Protein AF-A0A3N5EQB3-F1 (afdb_monomer)

Mean predicted aligned error: 12.48 Å

Solvent-accessible surface area (backbone atoms only — not comparable to full-atom values): 8010 Å² total; per-residue (Å²): 144,86,78,86,84,85,68,87,63,70,87,67,79,79,70,85,68,97,64,77,97,64,84,77,76,86,72,85,64,95,69,74,65,61,65,60,50,50,50,54,52,44,50,44,70,76,44,57,70,79,52,90,66,87,46,72,66,53,45,54,52,54,49,53,52,46,54,52,38,46,34,71,66,42,59,32,72,95,59,77,53,37,25,55,47,34,59,74,71,63,70,64,41,74,66,59,50,51,53,51,51,53,51,51,52,50,53,50,54,52,49,52,56,52,53,71,71,56,78,62,92,85,57,84,130

Structure (mmCIF, N/CA/C/O backbone):
data_AF-A0A3N5EQB3-F1
#
_entry.id   AF-A0A3N5EQB3-F1
#
loop_
_atom_site.group_PDB
_atom_site.id
_atom_site.type_symbol
_atom_site.label_atom_id
_atom_site.label_alt_id
_atom_site.label_comp_id
_atom_site.label_asym_id
_atom_site.label_entity_id
_atom_site.label_seq_id
_atom_site.pdbx_PDB_ins_code
_atom_site.Cartn_x
_atom_site.Cartn_y
_atom_site.Cartn_z
_atom_site.occupancy
_atom_site.B_iso_or_equiv
_atom_site.auth_seq_id
_atom_site.auth_comp_id
_atom_site.auth_asym_id
_atom_site.auth_atom_id
_atom_site.pdbx_PDB_model_num
ATOM 1 N N . MET A 1 1 ? 12.333 -4.145 -34.613 1.00 37.88 1 MET A N 1
ATOM 2 C CA . MET A 1 1 ? 11.077 -3.853 -33.882 1.00 37.88 1 MET A CA 1
ATOM 3 C C . MET A 1 1 ? 11.344 -3.677 -32.384 1.00 37.88 1 MET A C 1
ATOM 5 O O . MET A 1 1 ? 10.667 -4.279 -31.563 1.00 37.88 1 MET A O 1
ATOM 9 N N . ILE A 1 2 ? 12.351 -2.872 -32.031 1.00 35.53 2 ILE A N 1
ATOM 10 C CA . ILE A 1 2 ? 12.688 -2.474 -30.654 1.00 35.53 2 ILE A CA 1
ATOM 11 C C . ILE A 1 2 ? 13.281 -1.059 -30.769 1.00 35.53 2 ILE A C 1
ATOM 13 O O . ILE A 1 2 ? 14.477 -0.884 -30.596 1.00 35.53 2 ILE A O 1
ATOM 17 N N . GLU A 1 3 ? 12.491 -0.068 -31.192 1.00 31.44 3 GLU A N 1
ATOM 18 C CA . GLU A 1 3 ? 12.965 1.333 -31.270 1.00 31.44 3 GLU A CA 1
ATOM 19 C C . GLU A 1 3 ? 11.941 2.391 -30.813 1.00 31.44 3 GLU A C 1
ATOM 21 O O . GLU A 1 3 ? 12.274 3.568 -30.788 1.00 31.44 3 GLU A O 1
ATOM 26 N N . ASP A 1 4 ? 10.754 2.012 -30.317 1.00 39.09 4 ASP A N 1
ATOM 27 C CA . ASP A 1 4 ? 9.675 2.989 -30.052 1.00 39.09 4 ASP A CA 1
ATOM 28 C C . ASP A 1 4 ? 9.327 3.210 -28.565 1.00 39.09 4 ASP A C 1
ATOM 30 O O . ASP A 1 4 ? 8.262 3.730 -28.243 1.00 39.09 4 ASP A 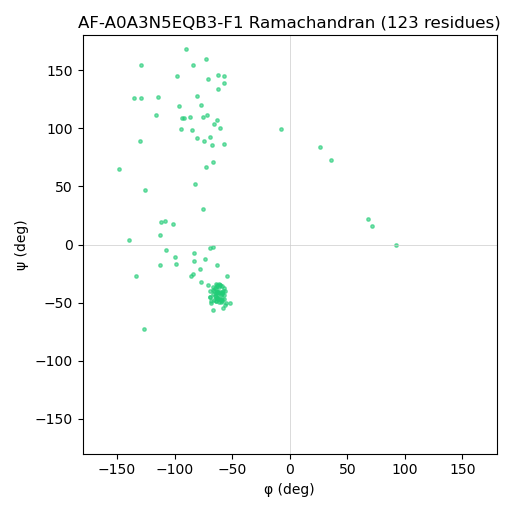O 1
ATOM 34 N N . TYR A 1 5 ? 10.216 2.858 -27.627 1.00 36.91 5 TYR A N 1
ATOM 35 C CA . TYR A 1 5 ? 9.963 3.043 -26.181 1.00 36.91 5 TYR A CA 1
ATOM 36 C C . TYR A 1 5 ? 10.859 4.082 -25.482 1.00 36.91 5 TYR A C 1
ATOM 38 O O . TYR A 1 5 ? 10.777 4.241 -24.266 1.00 36.91 5 TYR A O 1
ATOM 46 N N . VAL A 1 6 ? 11.664 4.858 -26.221 1.00 40.72 6 VAL A N 1
ATOM 47 C CA . VAL A 1 6 ? 12.564 5.889 -25.644 1.00 40.72 6 VAL A CA 1
ATOM 48 C C . VAL A 1 6 ? 12.089 7.327 -25.920 1.00 40.72 6 VAL A C 1
ATOM 50 O O . VAL A 1 6 ? 12.836 8.293 -25.789 1.00 40.72 6 VAL A O 1
ATOM 53 N N . THR A 1 7 ? 10.807 7.519 -26.230 1.00 36.56 7 THR A N 1
ATOM 54 C CA . THR A 1 7 ? 10.225 8.859 -26.418 1.00 36.56 7 THR A CA 1
ATOM 55 C C . THR A 1 7 ? 8.996 9.109 -25.551 1.00 36.56 7 THR A C 1
ATOM 57 O O . THR A 1 7 ? 8.038 9.727 -25.992 1.00 36.56 7 THR A O 1
ATOM 60 N N . TRP A 1 8 ? 9.063 8.776 -24.259 1.00 32.06 8 TRP A N 1
ATOM 61 C CA . TRP A 1 8 ? 8.336 9.549 -23.235 1.00 32.06 8 TRP A CA 1
ATOM 62 C C . TRP A 1 8 ? 9.144 10.796 -22.853 1.00 32.06 8 TRP A C 1
ATOM 64 O O . TRP A 1 8 ? 9.437 11.091 -21.696 1.00 32.06 8 TRP A O 1
ATOM 74 N N . ARG A 1 9 ? 9.528 11.559 -23.880 1.00 35.34 9 ARG A N 1
ATOM 75 C CA . ARG A 1 9 ? 9.919 12.950 -23.713 1.00 35.34 9 ARG A CA 1
ATOM 76 C C . ARG A 1 9 ? 8.616 13.701 -23.515 1.00 35.34 9 ARG A C 1
ATOM 78 O O . ARG A 1 9 ? 7.825 13.798 -24.443 1.00 35.34 9 ARG A O 1
ATOM 85 N N . MET A 1 10 ? 8.405 14.170 -22.290 1.00 33.97 10 MET A N 1
ATOM 86 C CA . MET A 1 10 ? 7.467 15.224 -21.913 1.00 33.97 10 MET A CA 1
ATOM 87 C C . MET A 1 10 ? 6.826 15.923 -23.123 1.00 33.97 10 MET A C 1
ATOM 89 O O . MET A 1 10 ? 7.391 16.863 -23.677 1.00 33.97 10 MET A O 1
ATOM 93 N N . HIS A 1 11 ? 5.599 15.539 -23.467 1.00 37.00 11 HIS A N 1
ATOM 94 C CA . HIS A 1 11 ? 4.694 16.395 -24.237 1.00 37.00 11 HIS A CA 1
ATOM 95 C C . HIS A 1 11 ? 4.113 17.516 -23.345 1.00 37.00 11 HIS A C 1
ATOM 97 O O . HIS A 1 11 ? 3.021 18.019 -23.575 1.00 37.00 11 HIS A O 1
ATOM 103 N N . ILE A 1 12 ? 4.877 17.970 -22.343 1.00 41.28 12 ILE A N 1
ATOM 104 C CA . ILE A 1 12 ? 4.757 19.328 -21.826 1.00 41.28 12 ILE A CA 1
ATOM 105 C C . ILE A 1 12 ? 5.635 20.164 -22.742 1.00 41.28 12 ILE A C 1
ATOM 107 O O . ILE A 1 12 ? 6.861 20.185 -22.637 1.00 41.28 12 ILE A O 1
ATOM 111 N N . ARG A 1 13 ? 4.976 20.799 -23.703 1.00 32.91 13 ARG A N 1
ATOM 112 C CA . ARG A 1 13 ? 5.538 21.729 -24.674 1.00 32.91 13 ARG A CA 1
ATOM 113 C C . ARG A 1 13 ? 6.231 22.876 -23.925 1.00 32.91 13 ARG A C 1
ATOM 115 O O . ARG A 1 13 ? 5.634 23.922 -23.704 1.00 32.91 13 ARG A O 1
ATOM 122 N N . TRP A 1 14 ? 7.499 22.707 -23.548 1.00 32.72 14 TRP A N 1
ATOM 123 C CA . TRP A 1 14 ? 8.372 23.797 -23.099 1.00 32.72 14 TRP A CA 1
ATOM 124 C C . TRP A 1 14 ? 8.756 24.651 -24.309 1.00 32.72 14 TRP A C 1
ATOM 126 O O . TRP A 1 14 ? 9.904 24.715 -24.749 1.00 32.72 14 TRP A O 1
ATOM 136 N N . ALA A 1 15 ? 7.757 25.323 -24.875 1.00 36.00 15 ALA A N 1
ATOM 137 C CA . ALA A 1 15 ? 7.971 26.449 -25.754 1.00 36.00 15 ALA A CA 1
ATOM 138 C C . ALA A 1 15 ? 8.507 27.600 -24.895 1.00 36.00 15 ALA A C 1
ATOM 140 O O . ALA A 1 15 ? 7.756 28.351 -24.288 1.00 36.00 15 ALA A O 1
ATOM 141 N N . LYS A 1 16 ? 9.837 27.688 -24.816 1.00 43.62 16 LYS A N 1
ATOM 142 C CA . LYS A 1 16 ? 10.599 28.942 -24.867 1.00 43.62 16 LYS A CA 1
ATOM 143 C C . LYS A 1 16 ? 9.909 30.138 -24.183 1.00 43.62 16 LYS A C 1
ATOM 145 O O . LYS A 1 16 ? 9.476 31.072 -24.847 1.00 43.62 16 LYS A O 1
ATOM 150 N N . LEU A 1 17 ? 9.864 30.150 -22.852 1.00 37.81 17 LEU A N 1
ATOM 151 C CA . LEU A 1 17 ? 9.455 31.329 -22.087 1.00 37.81 17 LEU A CA 1
ATOM 152 C C . LEU A 1 17 ? 10.486 31.628 -20.997 1.00 37.81 17 LEU A C 1
ATOM 154 O O . LEU A 1 17 ? 10.361 31.211 -19.851 1.00 37.81 17 LEU A O 1
ATOM 158 N N . LYS A 1 18 ? 11.497 32.430 -21.353 1.00 46.19 18 LYS A N 1
ATOM 159 C CA . LYS A 1 18 ? 12.106 33.357 -20.390 1.00 46.19 18 LYS A CA 1
ATOM 160 C C . LYS A 1 18 ? 11.039 34.412 -20.077 1.00 46.19 18 LYS A C 1
ATOM 162 O O . LYS A 1 18 ? 10.980 35.434 -20.753 1.00 46.19 18 LYS A O 1
ATOM 167 N N . LYS A 1 19 ? 10.145 34.144 -19.125 1.00 41.03 19 LYS A N 1
ATOM 168 C CA . LYS A 1 19 ? 9.136 35.113 -18.679 1.00 41.03 19 LYS A CA 1
ATOM 169 C C . LYS A 1 19 ? 9.184 35.198 -17.159 1.00 41.03 19 LYS A C 1
ATOM 171 O O . LYS A 1 19 ? 9.186 34.180 -16.477 1.00 41.03 19 LYS A O 1
ATOM 176 N N . SER A 1 20 ? 9.340 36.421 -16.663 1.00 37.25 20 SER A N 1
ATOM 177 C CA . SER A 1 20 ? 9.471 36.732 -15.244 1.00 37.25 20 SER A CA 1
ATOM 178 C C . SER A 1 20 ? 8.265 36.223 -14.453 1.00 37.25 20 SER A C 1
ATOM 180 O O . SER A 1 20 ? 7.137 36.224 -14.945 1.00 37.25 20 SER A O 1
ATOM 182 N N . TRP A 1 21 ? 8.523 35.788 -13.219 1.00 38.00 21 TRP A N 1
ATOM 183 C CA . TRP A 1 21 ? 7.538 35.318 -12.244 1.00 38.00 21 TRP A CA 1
ATOM 184 C C . TRP A 1 21 ? 6.620 36.460 -11.780 1.00 38.00 21 TRP A C 1
ATOM 186 O O . TRP A 1 21 ? 6.715 36.949 -10.658 1.00 38.00 21 TRP A O 1
ATOM 196 N N . LYS A 1 22 ? 5.727 36.924 -12.650 1.00 44.41 22 LYS A N 1
ATOM 197 C CA . LYS A 1 22 ? 4.561 37.708 -12.247 1.00 44.41 22 LYS A CA 1
ATOM 198 C C . LYS A 1 22 ? 3.318 36.913 -12.612 1.00 44.41 22 LYS A C 1
ATOM 200 O O . LYS A 1 22 ? 3.067 36.708 -13.794 1.00 44.41 22 LYS A O 1
ATOM 205 N N . ALA A 1 23 ? 2.632 36.445 -11.563 1.00 55.44 23 ALA A N 1
ATOM 206 C CA . ALA A 1 23 ? 1.291 35.860 -11.538 1.00 55.44 23 ALA A CA 1
ATOM 207 C C . ALA A 1 23 ? 0.866 35.200 -12.860 1.00 55.44 23 ALA A C 1
ATOM 209 O O . ALA A 1 23 ? 0.190 35.811 -13.687 1.00 55.44 23 ALA A O 1
ATOM 210 N N . ALA A 1 24 ? 1.276 33.945 -13.060 1.00 53.84 24 ALA A N 1
ATOM 211 C CA . ALA A 1 24 ? 0.665 33.132 -14.101 1.00 53.84 24 ALA A CA 1
ATOM 212 C C . ALA A 1 24 ? -0.829 32.954 -13.756 1.00 53.84 24 ALA A C 1
ATOM 214 O O . ALA A 1 24 ? -1.136 32.686 -12.590 1.00 53.84 24 ALA A O 1
ATOM 215 N N . PRO A 1 25 ? -1.757 33.130 -14.715 1.00 45.06 25 PRO A N 1
ATOM 216 C CA . PRO A 1 25 ? -3.165 32.829 -14.484 1.00 45.06 25 PRO A CA 1
ATOM 217 C C . PRO A 1 25 ? -3.282 31.366 -14.050 1.00 45.06 25 PRO A C 1
ATOM 219 O O . PRO A 1 25 ? -2.560 30.519 -14.580 1.00 45.06 25 PRO A O 1
ATOM 222 N N . GLN A 1 26 ? -4.140 31.081 -13.065 1.00 55.12 26 GLN A N 1
ATOM 223 C CA . GLN A 1 26 ? -4.453 29.707 -12.675 1.00 55.12 26 GLN A CA 1
ATOM 224 C C . GLN A 1 26 ? -5.056 29.026 -13.901 1.00 55.12 26 GLN A C 1
ATOM 226 O O . GLN A 1 26 ? -6.190 29.298 -14.283 1.00 55.12 26 GLN A O 1
ATOM 231 N N . ILE A 1 27 ? -4.238 28.238 -14.592 1.00 61.25 27 ILE A N 1
ATOM 232 C CA . ILE A 1 27 ? -4.697 27.406 -15.691 1.00 61.25 27 ILE A CA 1
ATOM 233 C C . ILE A 1 27 ? -5.485 26.304 -15.002 1.00 61.25 27 ILE A C 1
ATOM 235 O O . ILE A 1 27 ? -4.896 25.532 -14.246 1.00 61.25 27 ILE A O 1
ATOM 239 N N . ASP A 1 28 ? -6.800 26.291 -15.190 1.00 50.31 28 ASP A N 1
ATOM 240 C CA . ASP A 1 28 ? -7.648 25.235 -14.654 1.00 50.31 28 ASP A CA 1
ATOM 241 C C . ASP A 1 28 ? -7.251 23.941 -15.372 1.00 50.31 28 ASP A C 1
ATOM 243 O O . ASP A 1 28 ? -7.479 23.774 -16.572 1.00 50.31 28 ASP A O 1
ATOM 247 N N . VAL A 1 29 ? -6.504 23.081 -14.681 1.00 63.47 29 VAL A N 1
ATOM 248 C CA . VAL A 1 29 ? -6.059 21.812 -15.249 1.00 63.47 29 VAL A CA 1
ATOM 249 C C . VAL A 1 29 ? -7.175 20.809 -14.992 1.00 63.47 29 VAL A C 1
ATOM 251 O O . VAL A 1 29 ? -7.375 20.407 -13.850 1.00 63.47 29 VAL A O 1
ATOM 254 N N . GLU A 1 30 ? -7.876 20.387 -16.048 1.00 59.38 30 GLU A N 1
ATOM 255 C CA . GLU A 1 30 ? -8.978 19.409 -15.963 1.00 59.38 30 GLU A CA 1
ATOM 256 C C . GLU A 1 30 ? -8.561 18.098 -15.269 1.00 59.38 30 GLU A C 1
ATOM 258 O O . GLU A 1 30 ? -9.381 17.438 -14.634 1.00 59.38 30 GLU A O 1
ATOM 263 N N . PHE A 1 31 ? -7.272 17.740 -15.337 1.00 61.28 31 PHE A N 1
ATOM 264 C CA . PHE A 1 31 ? -6.710 16.553 -14.695 1.00 61.28 31 PHE A CA 1
ATOM 265 C C . PHE A 1 31 ? -5.394 16.856 -13.979 1.00 61.28 31 PHE A C 1
ATOM 267 O O . PHE A 1 31 ? -4.427 17.336 -14.568 1.00 61.28 31 PHE A O 1
ATOM 274 N N . SER A 1 32 ? -5.319 16.516 -12.693 1.00 74.94 32 SER A N 1
ATOM 275 C CA . SER A 1 32 ? -4.088 16.665 -11.918 1.00 74.94 32 SER A CA 1
ATOM 276 C C . SER A 1 32 ? -3.116 15.510 -12.186 1.00 74.94 32 SER A C 1
ATOM 278 O O . SER A 1 32 ? -3.448 14.347 -11.968 1.00 74.94 32 SER A O 1
ATOM 280 N N . ASN A 1 33 ? -1.865 15.825 -12.535 1.00 85.12 33 ASN A N 1
ATOM 281 C CA . ASN A 1 33 ? -0.776 14.837 -12.600 1.00 85.12 33 ASN A CA 1
ATOM 282 C C . ASN A 1 33 ? -0.348 14.303 -11.217 1.00 85.12 33 ASN A C 1
ATOM 284 O O . ASN A 1 33 ? 0.507 13.424 -11.123 1.00 85.12 33 ASN A O 1
ATOM 288 N N . SER A 1 34 ? -0.934 14.801 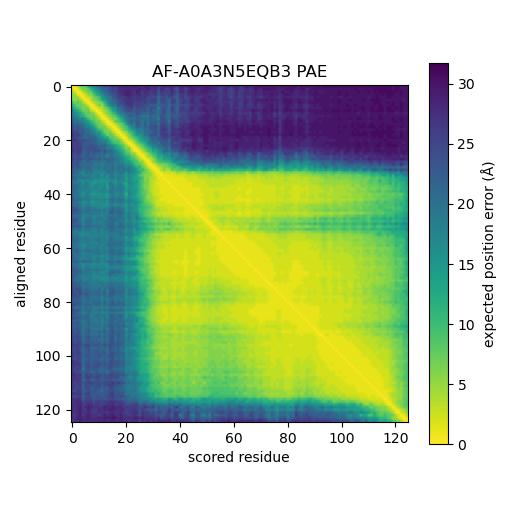-10.128 1.00 84.88 34 SER A N 1
ATOM 289 C CA . SER A 1 34 ? -0.543 14.438 -8.763 1.00 84.88 34 SER A CA 1
ATOM 290 C C . SER A 1 34 ? -0.649 12.938 -8.465 1.00 84.88 34 SER A C 1
ATOM 292 O O . SER A 1 34 ? 0.210 12.399 -7.766 1.00 84.88 34 SER A O 1
ATOM 294 N N . MET A 1 35 ? -1.652 12.241 -9.015 1.00 83.88 35 MET A N 1
ATOM 295 C CA . MET A 1 35 ? -1.837 10.800 -8.795 1.00 83.88 35 MET A CA 1
ATOM 296 C C . MET A 1 35 ? -0.698 9.979 -9.407 1.00 83.88 35 MET A C 1
ATOM 298 O O . MET A 1 35 ? -0.112 9.128 -8.735 1.00 83.88 35 MET A O 1
ATOM 302 N N . ILE A 1 36 ? -0.339 10.268 -10.660 1.00 89.50 36 ILE A N 1
ATOM 303 C CA . ILE A 1 36 ? 0.738 9.551 -11.347 1.00 89.50 36 ILE A CA 1
ATOM 304 C C . ILE A 1 36 ? 2.112 9.921 -10.769 1.00 89.50 36 ILE A C 1
ATOM 306 O O . ILE A 1 36 ? 2.979 9.062 -10.607 1.00 89.50 36 ILE A O 1
ATOM 310 N N . GLU A 1 37 ? 2.302 11.175 -10.354 1.00 92.56 37 GLU A N 1
ATOM 311 C CA . GLU A 1 37 ? 3.506 11.603 -9.639 1.00 92.56 37 GLU A CA 1
ATOM 312 C C . GLU A 1 37 ? 3.662 10.883 -8.296 1.00 92.56 37 GLU A C 1
ATOM 314 O O . GLU A 1 37 ? 4.769 10.482 -7.930 1.00 92.56 37 GLU A O 1
ATOM 319 N N . ALA A 1 38 ? 2.565 10.691 -7.558 1.00 90.38 38 ALA A N 1
ATOM 320 C CA . ALA A 1 38 ? 2.575 9.935 -6.315 1.00 90.38 38 ALA A CA 1
ATOM 321 C C . ALA A 1 38 ? 2.947 8.464 -6.554 1.00 90.38 38 ALA A C 1
ATOM 323 O O . ALA A 1 38 ? 3.760 7.931 -5.793 1.00 90.38 38 ALA A O 1
ATOM 324 N N . LEU A 1 39 ? 2.433 7.832 -7.616 1.00 93.06 39 LEU A N 1
ATOM 325 C CA . LEU A 1 39 ? 2.813 6.471 -8.011 1.00 93.06 39 LEU A CA 1
ATOM 326 C C . LEU A 1 39 ? 4.320 6.374 -8.275 1.00 93.06 39 LEU A C 1
ATOM 328 O O . LEU A 1 39 ? 5.011 5.588 -7.628 1.00 93.06 39 LEU A O 1
ATOM 332 N N . PHE A 1 40 ? 4.861 7.216 -9.159 1.00 95.81 40 PHE A N 1
ATOM 333 C CA . PHE A 1 40 ? 6.284 7.161 -9.508 1.00 95.81 40 PHE A CA 1
ATOM 334 C C . PHE A 1 40 ? 7.202 7.487 -8.331 1.00 95.81 40 PHE A C 1
ATOM 336 O O . PHE A 1 40 ? 8.241 6.845 -8.155 1.00 95.81 40 PHE A O 1
ATOM 343 N N . ARG A 1 41 ? 6.816 8.446 -7.482 1.00 95.31 41 ARG A N 1
ATOM 344 C CA . ARG A 1 41 ? 7.544 8.744 -6.242 1.00 95.31 41 ARG A CA 1
ATOM 345 C C . ARG A 1 41 ? 7.611 7.511 -5.342 1.00 95.31 41 ARG A C 1
ATOM 347 O O . ARG A 1 41 ? 8.658 7.226 -4.766 1.00 95.31 41 ARG A O 1
ATOM 354 N N . SER A 1 42 ? 6.504 6.785 -5.240 1.00 93.12 42 SER A N 1
ATOM 355 C CA . SER A 1 42 ? 6.376 5.581 -4.423 1.00 93.12 42 SER A CA 1
ATOM 356 C C . SER A 1 42 ? 7.218 4.432 -4.971 1.00 93.12 42 SER A C 1
ATOM 358 O O . SER A 1 42 ? 8.039 3.899 -4.230 1.00 93.12 42 SER A O 1
ATOM 360 N N . LEU A 1 43 ? 7.095 4.127 -6.265 1.00 95.94 43 LEU A N 1
ATOM 361 C CA . LEU A 1 43 ? 7.912 3.130 -6.962 1.00 95.94 43 LEU A CA 1
ATOM 362 C C . LEU A 1 43 ? 9.408 3.387 -6.739 1.00 95.94 43 LEU A C 1
ATOM 364 O O . LEU A 1 43 ? 10.153 2.504 -6.322 1.00 95.94 43 LEU A O 1
ATOM 368 N N . LYS A 1 44 ? 9.854 4.624 -6.970 1.00 95.19 44 LYS A N 1
ATOM 369 C CA . LYS A 1 44 ? 11.271 4.975 -6.876 1.00 95.19 44 LYS A CA 1
ATOM 370 C C . LYS A 1 44 ? 11.796 4.875 -5.445 1.00 95.19 44 LYS A C 1
ATOM 372 O O . LYS A 1 44 ? 12.768 4.170 -5.195 1.00 95.19 44 LYS A O 1
ATOM 377 N N . HIS A 1 45 ? 11.166 5.588 -4.514 1.00 94.19 45 HIS A N 1
ATOM 378 C CA . HIS A 1 45 ? 11.722 5.775 -3.173 1.00 94.19 45 HIS A CA 1
ATOM 379 C C . HIS A 1 45 ? 11.377 4.657 -2.195 1.00 94.19 45 HIS A C 1
ATOM 381 O O . HIS A 1 45 ? 12.135 4.443 -1.255 1.00 94.19 45 HIS A O 1
ATOM 387 N N . ARG A 1 46 ? 10.249 3.964 -2.383 1.00 89.94 46 ARG A N 1
ATOM 388 C CA . ARG A 1 46 ? 9.829 2.878 -1.486 1.00 89.94 46 ARG A CA 1
ATOM 389 C C . ARG A 1 46 ? 10.156 1.488 -2.014 1.00 89.94 46 ARG A C 1
ATOM 391 O O . ARG A 1 46 ? 10.015 0.544 -1.252 1.00 89.94 46 ARG A O 1
ATOM 398 N N . TRP A 1 47 ? 10.559 1.360 -3.278 1.00 93.06 47 TRP A N 1
ATOM 399 C CA . TRP A 1 47 ? 10.859 0.062 -3.879 1.00 93.06 47 TRP A CA 1
ATOM 400 C C . TRP A 1 47 ? 12.251 0.039 -4.502 1.00 93.06 47 TRP A C 1
ATOM 402 O O . TRP A 1 47 ? 13.177 -0.520 -3.924 1.00 93.06 47 TRP A O 1
ATOM 412 N N . LEU A 1 48 ? 12.435 0.716 -5.640 1.00 94.62 48 LEU A N 1
ATOM 413 C CA . LEU A 1 48 ? 13.640 0.566 -6.463 1.00 94.62 48 LEU A CA 1
ATOM 414 C C . LEU A 1 48 ? 14.928 0.953 -5.729 1.00 94.62 48 LEU A C 1
ATOM 416 O O . LEU A 1 48 ? 15.958 0.326 -5.935 1.00 94.62 48 LEU A O 1
ATOM 420 N N . PHE A 1 49 ? 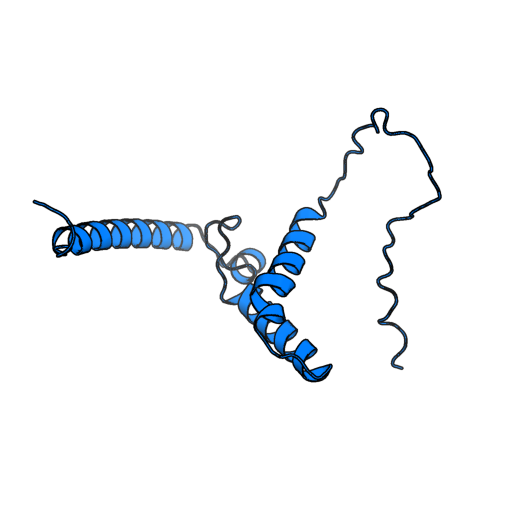14.875 1.961 -4.857 1.00 92.75 49 PHE A N 1
ATOM 421 C CA . PHE A 1 49 ? 16.047 2.439 -4.117 1.00 92.75 49 PHE A CA 1
ATOM 422 C C . PHE A 1 49 ? 16.512 1.506 -2.994 1.00 92.75 49 PHE A C 1
ATOM 424 O O . PHE A 1 49 ? 17.607 1.696 -2.471 1.00 92.75 49 PHE A O 1
ATOM 431 N N . ILE A 1 50 ? 15.702 0.514 -2.620 1.00 89.38 50 ILE A N 1
ATOM 432 C CA . ILE A 1 50 ? 16.049 -0.465 -1.584 1.00 89.38 50 ILE A CA 1
ATOM 433 C C . ILE A 1 50 ? 16.889 -1.606 -2.181 1.00 89.38 50 ILE A C 1
ATOM 435 O O . ILE A 1 50 ? 17.686 -2.227 -1.479 1.00 89.38 50 ILE A O 1
ATOM 439 N N . PHE A 1 51 ? 16.749 -1.867 -3.482 1.00 87.94 51 PHE A N 1
ATOM 440 C CA . PHE A 1 51 ? 17.405 -2.981 -4.158 1.00 87.94 51 PHE A CA 1
ATOM 441 C C . PHE A 1 51 ? 18.684 -2.552 -4.885 1.00 87.94 51 PHE A C 1
ATOM 443 O O . PHE A 1 51 ? 18.763 -1.480 -5.483 1.00 87.94 51 PHE A O 1
ATOM 450 N N . SER A 1 52 ? 19.682 -3.439 -4.900 1.00 87.81 52 SER A N 1
ATOM 451 C CA . SER A 1 52 ? 20.843 -3.304 -5.784 1.00 87.81 52 SER A CA 1
ATOM 452 C C . SER A 1 52 ? 20.470 -3.803 -7.182 1.00 87.81 52 SER A C 1
ATOM 454 O O . SER A 1 52 ? 20.532 -4.998 -7.470 1.00 87.81 52 SER A O 1
ATOM 456 N N . LEU A 1 53 ? 20.010 -2.886 -8.033 1.00 92.12 53 LEU A N 1
ATOM 457 C CA . LEU A 1 53 ? 19.567 -3.173 -9.398 1.00 92.12 53 LEU A CA 1
ATOM 458 C C . LEU A 1 53 ? 20.732 -2.947 -10.369 1.00 92.12 53 LEU A C 1
ATOM 460 O O . LEU A 1 53 ? 21.046 -1.812 -10.722 1.00 92.12 53 LEU A O 1
ATOM 464 N N . THR A 1 54 ? 21.408 -4.024 -10.770 1.00 93.38 54 THR A N 1
ATOM 465 C CA . THR A 1 54 ? 22.627 -3.964 -11.601 1.00 93.38 54 THR A CA 1
ATOM 466 C C . THR A 1 54 ? 22.369 -4.206 -13.086 1.00 93.38 54 THR A C 1
ATOM 468 O O . THR A 1 54 ? 23.214 -3.876 -13.916 1.00 93.38 54 THR A O 1
ATOM 471 N N . THR A 1 55 ? 21.207 -4.763 -13.440 1.00 96.06 55 THR A N 1
ATOM 472 C CA . THR A 1 55 ? 20.835 -5.083 -14.824 1.00 96.06 55 THR A CA 1
ATOM 473 C C . THR A 1 55 ? 19.465 -4.520 -15.174 1.00 96.06 55 THR A C 1
ATOM 475 O O . THR A 1 55 ? 18.603 -4.361 -14.309 1.00 96.06 55 THR A O 1
ATOM 478 N N . PHE A 1 56 ? 19.232 -4.264 -16.461 1.00 96.06 56 PHE A N 1
ATOM 479 C CA . PHE A 1 56 ? 17.924 -3.823 -16.947 1.00 96.06 56 PHE A CA 1
ATOM 480 C C . PHE A 1 56 ? 16.805 -4.812 -16.582 1.00 96.06 56 PHE A C 1
ATOM 482 O O . PHE A 1 56 ? 15.766 -4.404 -16.076 1.00 96.06 56 PHE A O 1
ATOM 489 N N . GLU A 1 57 ? 17.055 -6.114 -16.733 1.00 96.50 57 GLU A N 1
ATOM 490 C CA . GLU A 1 57 ? 16.104 -7.168 -16.360 1.00 96.50 57 GLU A CA 1
ATOM 491 C C . GLU A 1 57 ? 15.729 -7.114 -14.870 1.00 96.50 57 GLU A C 1
ATOM 493 O O . GLU A 1 57 ? 14.555 -7.235 -14.523 1.00 96.50 57 GLU A O 1
ATOM 498 N N . SER A 1 58 ? 16.701 -6.853 -13.985 1.00 94.88 58 SER A N 1
ATOM 499 C CA . SER A 1 58 ? 16.427 -6.708 -12.550 1.00 94.88 58 SER A CA 1
ATOM 500 C C . SER A 1 58 ? 15.508 -5.521 -12.250 1.00 94.88 58 SER A C 1
ATOM 502 O O . SER A 1 58 ? 14.650 -5.625 -11.374 1.00 94.88 58 SER A O 1
ATOM 504 N N . VAL A 1 59 ? 15.643 -4.424 -13.006 1.00 95.56 59 VAL A N 1
ATOM 505 C CA . VAL A 1 59 ? 14.762 -3.256 -12.897 1.00 95.56 59 VAL A CA 1
ATOM 506 C C . VAL A 1 59 ? 13.360 -3.606 -13.381 1.00 95.56 59 VAL A C 1
ATOM 508 O O . VAL A 1 59 ? 12.405 -3.327 -12.663 1.00 95.56 59 VAL A O 1
ATOM 511 N N . CYS A 1 60 ? 13.224 -4.238 -14.551 1.00 96.81 60 CYS A N 1
ATOM 512 C CA . CYS A 1 60 ? 11.924 -4.660 -15.081 1.00 96.81 60 CYS A CA 1
ATOM 513 C C . CYS A 1 60 ? 11.182 -5.549 -14.083 1.00 96.81 60 CYS A C 1
ATOM 515 O O . CYS A 1 60 ? 10.056 -5.234 -13.710 1.00 96.81 60 CYS A O 1
ATOM 517 N N . ARG A 1 61 ? 11.854 -6.579 -13.557 1.00 95.75 61 ARG A N 1
ATOM 518 C CA . ARG A 1 61 ? 11.269 -7.464 -12.546 1.00 95.75 61 ARG A CA 1
ATOM 519 C C . ARG A 1 61 ? 10.835 -6.700 -11.295 1.00 95.75 61 ARG A C 1
ATOM 521 O O . ARG A 1 61 ? 9.719 -6.888 -10.830 1.00 95.75 61 ARG A O 1
ATOM 528 N N . ALA A 1 62 ? 11.685 -5.818 -10.766 1.00 95.69 62 ALA A N 1
ATOM 529 C CA . ALA A 1 62 ? 11.349 -5.043 -9.572 1.00 95.69 62 ALA A CA 1
ATOM 530 C C . ALA A 1 62 ? 10.152 -4.100 -9.799 1.00 95.69 62 ALA A C 1
ATOM 532 O O . ALA A 1 62 ? 9.362 -3.876 -8.882 1.00 95.69 62 ALA A O 1
ATOM 533 N N . VAL A 1 63 ? 10.009 -3.545 -11.006 1.00 96.88 63 VAL A N 1
ATOM 534 C CA . VAL A 1 63 ? 8.847 -2.730 -11.386 1.00 96.88 63 VAL A CA 1
ATOM 535 C C . VAL A 1 63 ? 7.587 -3.589 -11.491 1.00 96.88 63 VAL A C 1
ATOM 537 O O . VAL A 1 63 ? 6.559 -3.194 -10.943 1.00 96.88 63 VAL A O 1
ATOM 540 N N . ASP A 1 64 ? 7.656 -4.754 -12.134 1.00 97.19 64 ASP A N 1
ATOM 541 C CA . ASP A 1 64 ? 6.512 -5.665 -12.273 1.00 97.19 64 ASP A CA 1
ATOM 542 C C . ASP A 1 64 ? 6.022 -6.171 -10.911 1.00 97.19 64 ASP A C 1
ATOM 544 O O . ASP A 1 64 ? 4.820 -6.169 -10.631 1.00 97.19 64 ASP A O 1
ATOM 548 N N . GLU A 1 65 ? 6.953 -6.534 -10.026 1.00 95.50 65 GLU A N 1
ATOM 549 C CA . GLU A 1 65 ? 6.660 -6.901 -8.639 1.00 95.50 65 GLU A CA 1
ATOM 550 C C . GLU A 1 65 ? 5.985 -5.743 -7.896 1.00 95.50 65 GLU A C 1
ATOM 552 O O . GLU A 1 65 ? 4.935 -5.933 -7.281 1.00 95.50 65 GLU A O 1
ATOM 557 N N . TYR A 1 66 ? 6.527 -4.525 -8.014 1.00 96.31 66 TYR A N 1
ATOM 558 C CA . TYR A 1 66 ? 5.930 -3.350 -7.385 1.00 96.31 66 TYR A CA 1
ATOM 559 C C . TYR A 1 66 ? 4.511 -3.083 -7.881 1.00 96.31 66 TYR A C 1
ATOM 561 O O . TYR A 1 66 ? 3.630 -2.818 -7.072 1.00 96.31 66 TYR A O 1
ATOM 569 N N . LEU A 1 67 ? 4.271 -3.116 -9.194 1.00 96.88 67 LEU A N 1
ATOM 570 C CA . LEU A 1 67 ? 2.946 -2.845 -9.755 1.00 96.88 67 LEU A CA 1
ATOM 571 C C . LEU A 1 67 ? 1.943 -3.929 -9.358 1.00 96.88 67 LEU A C 1
ATOM 573 O O . LEU A 1 67 ? 0.786 -3.623 -9.064 1.00 96.88 67 LEU A O 1
ATOM 577 N N . THR A 1 68 ? 2.398 -5.180 -9.290 1.00 97.62 68 THR A N 1
ATOM 578 C CA . THR A 1 68 ? 1.593 -6.296 -8.792 1.00 97.62 68 THR A CA 1
ATOM 579 C C . THR A 1 68 ? 1.194 -6.063 -7.338 1.00 97.62 68 THR A C 1
ATOM 581 O O . THR A 1 68 ? 0.008 -6.129 -7.014 1.00 97.62 68 THR A O 1
ATOM 584 N N . ASP A 1 69 ? 2.141 -5.722 -6.466 1.00 96.44 69 ASP A N 1
ATOM 585 C CA . ASP A 1 69 ? 1.858 -5.469 -5.052 1.00 96.44 69 ASP A CA 1
ATOM 586 C C . ASP A 1 69 ? 1.041 -4.191 -4.845 1.00 96.44 69 ASP A C 1
ATOM 588 O O . ASP A 1 69 ? 0.104 -4.175 -4.048 1.00 96.44 69 ASP A O 1
ATOM 592 N N . HIS A 1 70 ? 1.336 -3.132 -5.598 1.00 95.75 70 HIS A N 1
ATOM 593 C CA . HIS A 1 70 ? 0.603 -1.873 -5.554 1.00 95.75 70 HIS A CA 1
ATOM 594 C C . HIS A 1 70 ? -0.878 -2.083 -5.839 1.00 95.75 70 HIS A C 1
ATOM 596 O O . HIS A 1 70 ? -1.703 -1.594 -5.078 1.00 95.75 70 HIS A O 1
ATOM 602 N N . ASN A 1 71 ? -1.211 -2.841 -6.885 1.00 96.38 71 ASN A N 1
ATOM 603 C CA . ASN A 1 71 ? -2.597 -3.049 -7.288 1.00 96.38 71 ASN A CA 1
ATOM 604 C C . ASN A 1 71 ? -3.345 -4.047 -6.398 1.00 96.38 71 ASN A C 1
ATOM 606 O O . ASN A 1 71 ? -4.551 -3.894 -6.217 1.00 96.38 71 ASN A O 1
ATOM 610 N N . ASN A 1 72 ? -2.652 -5.059 -5.864 1.00 97.44 72 ASN A N 1
ATOM 611 C CA . ASN A 1 72 ? -3.302 -6.219 -5.246 1.00 97.44 72 ASN A CA 1
ATOM 612 C C . ASN A 1 72 ? -3.108 -6.336 -3.731 1.00 97.44 72 ASN A C 1
ATOM 614 O O . ASN A 1 72 ? -3.814 -7.116 -3.100 1.00 97.44 72 ASN A O 1
ATOM 618 N N . ARG A 1 73 ? -2.122 -5.648 -3.143 1.00 96.25 73 ARG A N 1
ATOM 619 C CA . ARG A 1 73 ? -1.704 -5.890 -1.749 1.00 96.25 73 ARG A CA 1
ATOM 620 C C . ARG A 1 73 ? -1.527 -4.635 -0.910 1.00 96.25 73 ARG A C 1
ATOM 622 O O . ARG A 1 73 ? -1.629 -4.726 0.307 1.00 96.25 73 ARG A O 1
ATOM 629 N N . ILE A 1 74 ? -1.219 -3.492 -1.519 1.00 94.88 74 ILE A N 1
ATOM 630 C CA . ILE A 1 74 ? -0.930 -2.257 -0.784 1.00 94.88 74 ILE A CA 1
ATOM 631 C C . ILE A 1 74 ? -2.226 -1.450 -0.614 1.00 94.88 74 ILE A C 1
ATOM 633 O O . ILE A 1 74 ? -2.712 -0.875 -1.589 1.00 94.88 74 ILE A O 1
ATOM 637 N N . PRO A 1 75 ? -2.793 -1.367 0.603 1.00 94.75 75 PRO A N 1
ATOM 638 C CA . PRO A 1 75 ? -3.982 -0.564 0.846 1.00 94.75 75 PRO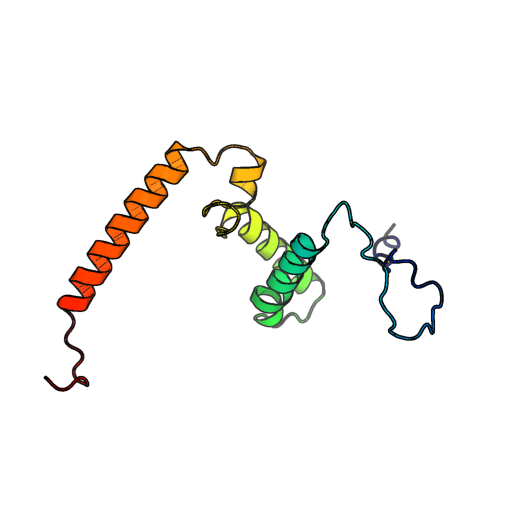 A CA 1
ATOM 639 C C . PRO A 1 75 ? -3.656 0.932 0.790 1.00 94.75 75 PRO A C 1
ATOM 641 O O . PRO A 1 75 ? -2.615 1.388 1.277 1.00 94.75 75 PRO A O 1
ATOM 644 N N . HIS A 1 76 ? -4.575 1.722 0.235 1.00 92.38 76 HIS A N 1
ATOM 645 C CA . HIS A 1 76 ? -4.432 3.171 0.125 1.00 92.38 76 HIS A CA 1
ATOM 646 C C . HIS A 1 76 ? -5.464 3.908 0.971 1.00 92.38 76 HIS A C 1
ATOM 648 O O . HIS A 1 76 ? -6.669 3.741 0.806 1.00 92.38 76 HIS A O 1
ATOM 654 N N . TYR A 1 77 ? -4.993 4.824 1.821 1.00 90.38 77 TYR A N 1
ATOM 655 C CA . TYR A 1 77 ? -5.868 5.656 2.652 1.00 90.38 77 TYR A CA 1
ATOM 656 C C . TYR A 1 77 ? -6.863 6.487 1.825 1.00 90.38 77 TYR A C 1
ATOM 658 O O . TYR A 1 77 ? -8.036 6.570 2.170 1.00 90.38 77 TYR A O 1
ATOM 666 N N . ALA A 1 78 ? -6.421 7.045 0.692 1.00 89.00 78 ALA A N 1
ATOM 667 C CA . ALA A 1 78 ? -7.288 7.795 -0.223 1.00 89.00 78 ALA A CA 1
ATOM 668 C C . ALA A 1 78 ? -8.411 6.937 -0.843 1.00 89.00 78 ALA A C 1
ATOM 670 O O . ALA A 1 78 ? -9.390 7.485 -1.335 1.00 89.00 78 ALA A O 1
ATOM 671 N N . LEU A 1 79 ? -8.271 5.608 -0.801 1.00 92.06 79 LEU A N 1
ATOM 672 C CA . LEU A 1 79 ? -9.261 4.630 -1.253 1.00 92.06 79 LEU A CA 1
ATOM 673 C C . LEU A 1 79 ? -10.043 4.013 -0.079 1.00 92.06 79 LEU A C 1
ATOM 675 O O . LEU A 1 79 ? -10.625 2.941 -0.212 1.00 92.06 79 LEU A O 1
ATOM 679 N N . GLY A 1 80 ? -10.022 4.643 1.100 1.00 92.19 80 GLY A N 1
ATOM 680 C CA . GLY A 1 80 ? -10.700 4.119 2.287 1.00 92.19 80 GLY A CA 1
ATOM 681 C C . GLY A 1 80 ? -10.081 2.830 2.836 1.00 92.19 80 GLY A C 1
ATOM 682 O O . GLY A 1 80 ? -10.764 2.082 3.524 1.00 92.19 80 GLY A O 1
ATOM 683 N N . GLY A 1 81 ? -8.807 2.561 2.529 1.00 94.19 81 GLY A N 1
ATOM 684 C CA . GLY A 1 81 ? -8.110 1.341 2.946 1.00 94.19 81 GLY A CA 1
ATOM 685 C C . GLY A 1 81 ? -8.168 0.193 1.93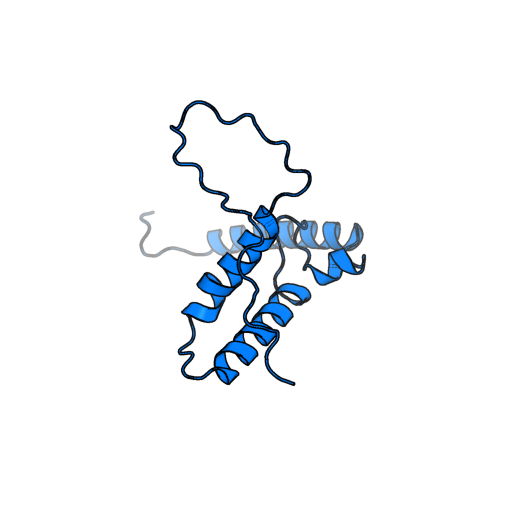6 1.00 94.19 81 GLY A C 1
ATOM 686 O O . GLY A 1 81 ? -7.548 -0.832 2.190 1.00 94.19 81 GLY A O 1
ATOM 687 N N . ALA A 1 82 ? -8.838 0.370 0.796 1.00 96.31 82 ALA A N 1
ATOM 688 C CA . ALA A 1 82 ? -8.855 -0.610 -0.289 1.00 96.31 82 ALA A CA 1
ATOM 689 C C . ALA A 1 82 ? -7.519 -0.672 -1.044 1.00 96.31 82 ALA A C 1
ATOM 691 O O . ALA A 1 82 ? -6.759 0.310 -1.069 1.00 96.31 82 ALA A O 1
ATOM 692 N N . VAL A 1 83 ? -7.273 -1.782 -1.741 1.00 96.88 83 VAL A N 1
ATOM 693 C CA . VAL A 1 83 ? -6.242 -1.828 -2.791 1.00 96.88 83 VAL A CA 1
ATOM 694 C C . VAL A 1 83 ? -6.813 -1.308 -4.123 1.00 96.88 83 VAL A C 1
ATOM 696 O O . VAL A 1 83 ? -8.027 -1.370 -4.347 1.00 96.88 83 VAL A O 1
ATOM 699 N N . PRO A 1 84 ? -5.982 -0.785 -5.045 1.00 96.56 84 PRO A N 1
ATOM 700 C CA . PRO A 1 84 ? -6.454 -0.183 -6.292 1.00 96.56 84 PRO A CA 1
ATOM 701 C C . PRO A 1 84 ? -7.309 -1.124 -7.143 1.00 96.56 84 PRO A C 1
ATOM 703 O O . PRO A 1 84 ? -8.299 -0.679 -7.727 1.00 96.56 84 PRO A O 1
ATOM 706 N N . LEU A 1 85 ? -6.970 -2.419 -7.191 1.00 97.75 85 LEU A N 1
ATOM 707 C CA . LEU A 1 85 ? -7.740 -3.386 -7.966 1.00 97.75 85 LEU A CA 1
ATOM 708 C C . LEU A 1 85 ? -9.163 -3.559 -7.423 1.00 97.75 85 LEU A C 1
ATOM 710 O O . LEU A 1 85 ? -10.090 -3.690 -8.217 1.00 97.75 85 LEU A O 1
ATOM 714 N N . GLU A 1 86 ? -9.367 -3.533 -6.106 1.00 97.44 86 GLU A N 1
ATOM 715 C CA . GLU A 1 86 ? -10.701 -3.703 -5.512 1.00 97.44 86 GLU A CA 1
ATOM 716 C C . GLU A 1 86 ? -11.627 -2.538 -5.861 1.00 97.44 86 GLU A C 1
ATOM 718 O O . GLU A 1 86 ? -12.802 -2.733 -6.167 1.00 97.44 86 GLU A O 1
ATOM 723 N N . VAL A 1 87 ? -11.090 -1.317 -5.875 1.00 96.00 87 VAL A N 1
ATOM 724 C CA . VAL A 1 87 ? -11.846 -0.130 -6.293 1.00 96.00 87 VAL A CA 1
ATOM 725 C C . VAL A 1 87 ? -12.128 -0.172 -7.789 1.00 96.00 87 VAL A C 1
ATOM 727 O O . VAL A 1 87 ? -13.258 0.068 -8.205 1.00 96.00 87 VAL A O 1
ATOM 730 N N . PHE A 1 88 ? -11.123 -0.511 -8.601 1.00 95.94 88 PHE A N 1
ATOM 731 C CA . PHE A 1 88 ? -11.273 -0.595 -10.053 1.00 95.94 88 PHE A CA 1
ATOM 732 C C . PHE A 1 88 ? -12.286 -1.667 -10.478 1.00 95.94 88 PHE A C 1
ATOM 734 O O . PHE A 1 88 ? -13.084 -1.440 -11.383 1.00 95.94 88 PHE A O 1
ATOM 741 N N . SER A 1 89 ? -12.271 -2.825 -9.815 1.00 96.81 89 SER A N 1
ATOM 742 C CA . SER A 1 89 ? -13.191 -3.938 -10.082 1.00 96.81 89 SER A CA 1
ATOM 743 C C . SER A 1 89 ? -14.548 -3.806 -9.381 1.00 96.81 89 SER A C 1
ATOM 745 O O . SER A 1 89 ? -15.444 -4.604 -9.646 1.00 96.81 89 SER A O 1
ATOM 747 N N . GLY A 1 90 ? -14.721 -2.807 -8.508 1.00 95.94 90 GLY A N 1
ATOM 748 C CA . GLY A 1 90 ? -15.955 -2.589 -7.751 1.00 95.94 90 GLY A CA 1
ATOM 749 C C . GLY A 1 90 ? -16.206 -3.615 -6.640 1.00 95.94 90 GLY A C 1
ATOM 750 O O . GLY A 1 90 ? -17.327 -3.708 -6.146 1.00 95.94 90 GLY A O 1
ATOM 751 N N . THR A 1 91 ? -15.194 -4.389 -6.239 1.00 96.31 91 THR A N 1
ATOM 752 C CA . THR A 1 91 ? -15.299 -5.377 -5.151 1.00 96.31 91 THR A CA 1
ATOM 753 C C . THR A 1 91 ? -15.124 -4.756 -3.765 1.00 96.31 91 THR A C 1
ATOM 755 O O . THR A 1 91 ? -15.483 -5.379 -2.765 1.00 96.31 91 THR A O 1
ATOM 758 N N . TRP A 1 92 ? -14.623 -3.519 -3.678 1.00 97.06 92 TRP A N 1
ATOM 759 C CA . TRP A 1 92 ? -14.583 -2.761 -2.428 1.00 97.06 92 TRP A CA 1
ATOM 760 C C . TRP A 1 92 ? -15.977 -2.242 -2.049 1.00 97.06 92 TRP A C 1
ATOM 762 O O . TRP A 1 92 ? -16.385 -1.142 -2.429 1.00 97.06 92 TRP A O 1
ATOM 772 N N . THR A 1 93 ? -16.729 -3.056 -1.310 1.00 96.50 93 THR A N 1
ATOM 773 C CA . THR A 1 93 ? -18.122 -2.765 -0.942 1.00 96.50 93 THR A CA 1
ATOM 774 C C . THR A 1 93 ? -18.244 -1.990 0.373 1.00 96.50 93 THR A C 1
ATOM 776 O O . THR A 1 93 ? -17.296 -1.875 1.154 1.00 96.50 93 THR A O 1
ATOM 779 N N . GLN A 1 94 ? -19.448 -1.482 0.655 1.00 95.31 94 GLN A N 1
ATOM 780 C CA . GLN A 1 94 ? -19.768 -0.882 1.953 1.00 95.31 94 GLN A CA 1
ATOM 781 C C . GLN A 1 94 ? -19.615 -1.886 3.107 1.00 95.31 94 GLN A C 1
ATOM 783 O O . GLN A 1 94 ? -19.175 -1.509 4.189 1.00 95.31 94 GLN A O 1
ATOM 788 N N . GLU A 1 95 ? -19.931 -3.161 2.877 1.00 96.38 95 GLU A N 1
ATOM 789 C CA . GLU A 1 95 ? -19.722 -4.225 3.861 1.00 96.38 95 GLU A CA 1
ATOM 790 C C . GLU A 1 95 ? -18.233 -4.377 4.199 1.00 96.38 95 GLU A C 1
ATOM 792 O O . GLU A 1 95 ? -17.867 -4.347 5.373 1.00 96.38 95 GLU A O 1
ATOM 797 N N . SER A 1 96 ? -17.359 -4.417 3.185 1.00 95.12 96 SER A N 1
ATOM 798 C CA . SER A 1 96 ? -15.902 -4.477 3.374 1.00 95.12 96 SER 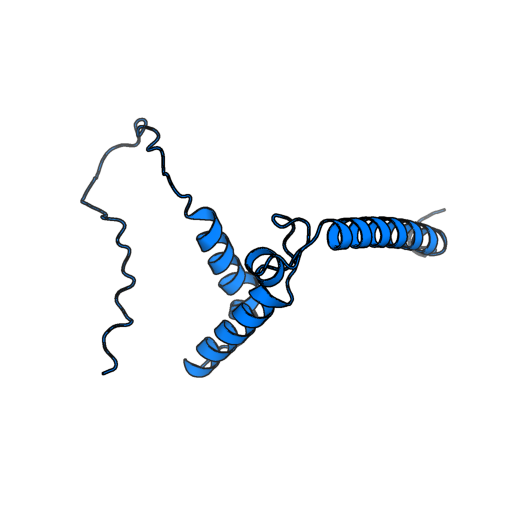A CA 1
ATOM 799 C C . SER A 1 96 ? -15.379 -3.307 4.221 1.00 95.12 96 SER A C 1
ATOM 801 O O . SER A 1 96 ? -14.531 -3.491 5.095 1.00 95.12 96 SER A O 1
ATOM 803 N N . GLN A 1 97 ? -15.923 -2.105 4.008 1.00 94.69 97 GLN A N 1
ATOM 804 C CA . GLN A 1 97 ? -15.566 -0.909 4.779 1.00 94.69 97 GLN A CA 1
ATOM 805 C C . GLN A 1 97 ? -16.001 -1.009 6.246 1.00 94.69 97 GLN A C 1
ATOM 807 O O . GLN A 1 97 ? -15.236 -0.640 7.139 1.00 94.69 97 GLN A O 1
ATOM 812 N N . LEU A 1 98 ? -17.210 -1.517 6.506 1.00 96.44 98 LEU A N 1
ATOM 813 C CA . LEU A 1 98 ? -17.722 -1.709 7.866 1.00 96.44 98 LEU A CA 1
ATOM 814 C C . LEU A 1 98 ? -16.891 -2.744 8.631 1.00 96.44 98 LEU A C 1
ATOM 816 O O . LEU A 1 98 ? -16.488 -2.479 9.764 1.00 96.44 98 LEU A O 1
ATOM 820 N N . LEU A 1 99 ? -16.560 -3.866 7.987 1.00 96.56 99 LEU A N 1
ATOM 821 C CA . LEU A 1 99 ? -15.697 -4.901 8.561 1.00 96.56 99 LEU A CA 1
ATOM 822 C C . LEU A 1 99 ? -14.310 -4.348 8.913 1.00 96.56 99 LEU A C 1
ATOM 824 O O . LEU A 1 99 ? -13.796 -4.602 10.004 1.00 96.56 99 LEU A O 1
ATOM 828 N N . LEU A 1 100 ? -13.712 -3.546 8.026 1.00 95.56 100 LEU A N 1
ATOM 829 C CA . LEU A 1 100 ? -12.426 -2.903 8.298 1.00 95.56 100 LEU A CA 1
ATOM 830 C C . LEU A 1 100 ? -12.511 -1.933 9.486 1.00 95.56 100 LEU A C 1
ATOM 832 O O . LEU A 1 100 ? -11.596 -1.892 10.315 1.00 95.56 100 LEU A O 1
ATOM 836 N N . ALA A 1 101 ? -13.592 -1.156 9.588 1.00 95.12 101 ALA A N 1
ATOM 837 C CA . ALA A 1 101 ? -13.797 -0.217 10.687 1.00 95.12 101 ALA A CA 1
ATOM 838 C C . ALA A 1 101 ? -13.937 -0.942 12.038 1.00 95.12 101 ALA A C 1
ATOM 840 O O . ALA A 1 101 ? -13.288 -0.557 13.014 1.00 95.12 101 ALA A O 1
ATOM 841 N N . GLU A 1 102 ? -14.716 -2.025 12.084 1.00 97.44 102 GLU A N 1
ATOM 842 C CA . GLU A 1 102 ? -14.878 -2.865 13.275 1.00 97.44 102 GLU A CA 1
ATOM 843 C C . GLU A 1 102 ? -13.555 -3.527 13.691 1.00 97.44 102 GLU A C 1
ATOM 845 O O . GLU A 1 102 ? -13.152 -3.460 14.860 1.00 97.44 102 GLU A O 1
ATOM 850 N N . ALA A 1 103 ? -12.826 -4.099 12.727 1.00 96.56 103 ALA A N 1
ATOM 851 C CA . ALA A 1 103 ? -11.517 -4.695 12.968 1.00 96.56 103 ALA A CA 1
ATOM 852 C C . ALA A 1 103 ? -10.513 -3.657 13.499 1.00 96.56 103 ALA A C 1
ATOM 854 O O . ALA A 1 103 ? -9.771 -3.930 14.444 1.00 96.56 103 ALA A O 1
ATOM 855 N N . SER A 1 104 ? -10.526 -2.439 12.951 1.00 94.88 104 SER A N 1
ATOM 856 C CA . SER A 1 104 ? -9.656 -1.338 13.385 1.00 94.88 104 SER A CA 1
ATOM 857 C C . SER A 1 104 ? -9.972 -0.863 14.807 1.00 94.88 104 SER A C 1
ATOM 859 O O . SER A 1 104 ? -9.055 -0.591 15.594 1.00 94.88 104 SER A O 1
ATOM 861 N N . ALA A 1 105 ? -11.257 -0.785 15.166 1.00 96.75 105 ALA A N 1
ATOM 862 C CA . ALA A 1 105 ? -11.695 -0.454 16.521 1.00 96.75 105 ALA A CA 1
ATOM 863 C C . ALA A 1 105 ? -11.246 -1.532 17.520 1.00 96.75 105 ALA A C 1
ATOM 865 O O . ALA A 1 105 ? -10.643 -1.218 18.551 1.00 96.75 105 ALA A O 1
ATOM 866 N N . THR A 1 106 ? -11.442 -2.803 17.163 1.00 97.88 106 THR A N 1
ATOM 867 C CA . THR A 1 106 ? -11.008 -3.958 17.961 1.00 97.88 106 THR A CA 1
ATOM 868 C C . THR A 1 106 ? -9.494 -3.964 18.168 1.00 97.88 106 THR A C 1
ATOM 870 O O . THR A 1 106 ? -9.025 -4.046 19.304 1.00 97.88 106 THR A O 1
ATOM 873 N N . ALA A 1 107 ? -8.715 -3.797 17.097 1.00 96.56 107 ALA A N 1
ATOM 874 C CA . ALA A 1 107 ? -7.255 -3.755 17.158 1.00 96.56 107 ALA A CA 1
ATOM 875 C C . ALA A 1 107 ? -6.746 -2.586 18.017 1.00 96.56 107 ALA A C 1
ATOM 877 O O . ALA A 1 107 ? -5.765 -2.716 18.754 1.00 96.56 107 ALA A O 1
ATOM 878 N N . THR A 1 108 ? -7.432 -1.440 17.970 1.00 97.06 108 THR A N 1
ATOM 879 C CA . THR A 1 108 ? -7.111 -0.288 18.821 1.00 97.06 108 THR A CA 1
ATOM 880 C C . THR A 1 108 ? -7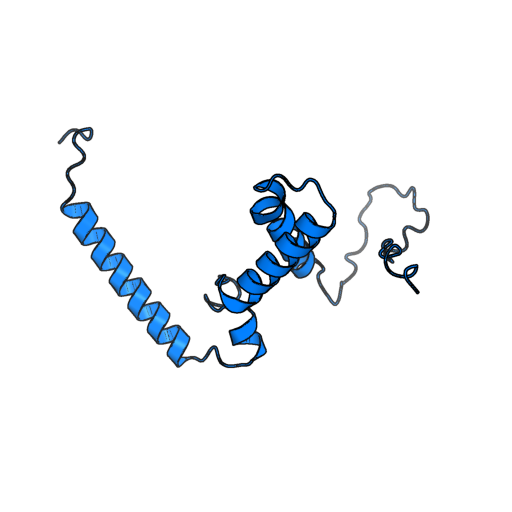.320 -0.611 20.295 1.00 97.06 108 THR A C 1
ATOM 882 O O . THR A 1 108 ? -6.417 -0.364 21.096 1.00 97.06 108 THR A O 1
ATOM 885 N N . PHE A 1 109 ? -8.467 -1.195 20.646 1.00 96.75 109 PHE A N 1
ATOM 886 C CA . PHE A 1 109 ? -8.757 -1.616 22.015 1.00 96.75 109 PHE A CA 1
ATOM 887 C C . PHE A 1 109 ? -7.719 -2.628 22.520 1.00 96.75 109 PHE A C 1
ATOM 889 O O . PHE A 1 109 ? -7.110 -2.419 23.568 1.00 96.75 109 PHE A O 1
ATOM 896 N N . GLN A 1 110 ? -7.432 -3.663 21.726 1.00 96.88 110 GLN A N 1
ATOM 897 C CA . GLN A 1 110 ? -6.436 -4.685 22.059 1.00 96.88 110 GLN A CA 1
ATOM 898 C C . GLN A 1 110 ? -5.043 -4.093 22.282 1.00 96.88 110 GLN A C 1
ATOM 900 O O . GLN A 1 110 ? -4.369 -4.452 23.245 1.00 96.88 110 GLN A O 1
ATOM 905 N N . ARG A 1 111 ? -4.613 -3.152 21.432 1.00 95.94 111 ARG A N 1
ATOM 906 C CA . ARG A 1 111 ? -3.321 -2.471 21.588 1.00 95.94 111 ARG A CA 1
ATOM 907 C C . ARG A 1 111 ? -3.256 -1.658 22.880 1.00 95.94 111 ARG A C 1
ATOM 909 O O . ARG A 1 111 ? -2.216 -1.656 23.530 1.00 95.94 111 ARG A O 1
ATOM 916 N N . ILE A 1 112 ? -4.333 -0.963 23.250 1.00 94.38 112 ILE A N 1
ATOM 917 C CA . ILE A 1 112 ? -4.389 -0.186 24.497 1.00 94.38 112 ILE A CA 1
ATOM 918 C C . ILE A 1 112 ? -4.276 -1.116 25.706 1.00 94.38 112 ILE A C 1
ATOM 920 O O . ILE A 1 112 ? -3.449 -0.865 26.580 1.00 94.38 112 ILE A O 1
ATOM 924 N N . GLU A 1 113 ? -5.056 -2.196 25.735 1.00 95.31 113 GLU A N 1
ATOM 925 C CA . GLU A 1 113 ? -5.015 -3.176 26.823 1.00 95.31 113 GLU A CA 1
ATOM 926 C C . GLU A 1 113 ? -3.645 -3.848 26.922 1.00 95.31 113 GLU A C 1
ATOM 928 O O . GLU A 1 113 ? -3.048 -3.884 27.998 1.00 95.31 113 GLU A O 1
ATOM 933 N N . PHE A 1 114 ? -3.080 -4.278 25.791 1.00 93.31 114 PHE A N 1
ATOM 934 C CA . PHE A 1 114 ? -1.729 -4.826 25.753 1.00 93.31 114 PHE A CA 1
ATOM 935 C C . PHE A 1 114 ? -0.718 -3.825 26.319 1.00 93.31 114 PHE A C 1
ATOM 937 O O . PHE A 1 114 ? 0.004 -4.155 27.258 1.00 93.31 114 PHE A O 1
ATOM 944 N N . ASN A 1 115 ? -0.719 -2.582 25.832 1.00 90.81 115 ASN A N 1
ATOM 945 C CA . ASN A 1 115 ? 0.206 -1.545 26.287 1.00 90.81 115 ASN A CA 1
ATOM 946 C C . ASN A 1 115 ? 0.053 -1.226 27.783 1.00 90.81 115 ASN A C 1
ATOM 948 O O . ASN A 1 115 ? 1.057 -0.957 28.433 1.00 90.81 115 ASN A O 1
ATOM 952 N N . ARG A 1 116 ? -1.162 -1.296 28.350 1.00 89.12 116 ARG A N 1
ATOM 953 C CA . ARG A 1 116 ? -1.400 -1.130 29.79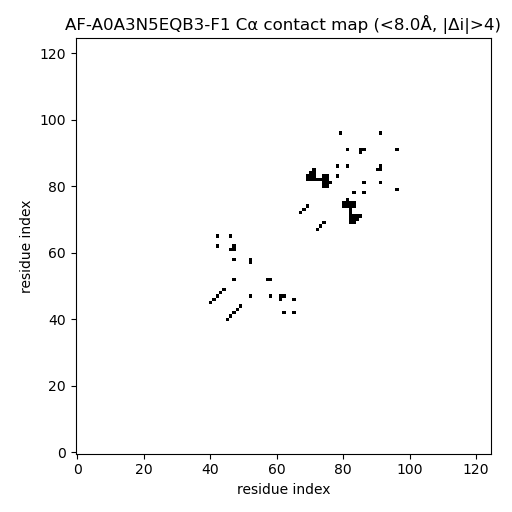8 1.00 89.12 116 ARG A CA 1
ATOM 954 C C . ARG A 1 116 ? -0.743 -2.227 30.634 1.00 89.12 116 ARG A C 1
ATOM 956 O O . ARG A 1 116 ? -0.304 -1.958 31.749 1.00 89.12 116 ARG A O 1
ATOM 963 N N . THR A 1 117 ? -0.672 -3.454 30.115 1.00 88.50 117 THR A N 1
ATOM 964 C CA . THR A 1 117 ? -0.003 -4.571 30.806 1.00 88.50 117 THR A CA 1
ATOM 965 C C . THR A 1 117 ? 1.520 -4.521 30.694 1.00 88.50 117 THR A C 1
ATOM 967 O O . THR A 1 117 ? 2.217 -5.104 31.526 1.00 88.50 117 THR A O 1
ATOM 970 N N . GLN A 1 118 ? 2.054 -3.814 29.694 1.00 86.94 118 GLN A N 1
ATOM 971 C CA . GLN A 1 118 ? 3.493 -3.676 29.511 1.00 86.94 118 GLN A CA 1
ATOM 972 C C . GLN A 1 118 ? 4.066 -2.667 30.509 1.00 86.94 118 GLN A C 1
ATOM 974 O O . GLN A 1 118 ? 3.735 -1.484 30.494 1.00 86.94 118 GLN A O 1
ATOM 979 N N . LYS A 1 119 ? 4.993 -3.120 31.356 1.00 78.44 119 LYS A N 1
ATOM 980 C CA . LYS A 1 119 ? 5.804 -2.227 32.187 1.00 78.44 119 LYS A CA 1
ATOM 981 C C . LYS A 1 119 ? 7.113 -1.921 31.472 1.00 78.44 119 LYS A C 1
ATOM 983 O O . LYS A 1 119 ? 7.995 -2.765 31.353 1.00 78.44 119 LYS A O 1
ATOM 988 N N . CYS A 1 120 ? 7.230 -0.685 31.009 1.00 73.06 120 CYS A N 1
ATOM 989 C CA . CYS A 1 120 ? 8.483 -0.086 30.573 1.00 73.06 120 CYS A CA 1
ATOM 990 C C . CYS A 1 120 ? 9.443 -0.011 31.777 1.00 73.06 120 CYS A C 1
ATOM 992 O O . CYS A 1 120 ? 9.254 0.819 32.660 1.00 73.06 120 CYS A O 1
ATOM 994 N N . GLY A 1 121 ? 10.479 -0.856 31.828 1.00 71.62 121 GLY A N 1
ATOM 995 C CA . GLY A 1 121 ? 11.485 -0.847 32.909 1.00 71.62 121 GLY A CA 1
ATOM 996 C C . GLY A 1 121 ? 12.369 0.411 32.965 1.00 71.62 121 GLY A C 1
ATOM 997 O O . GLY A 1 121 ? 13.219 0.523 33.842 1.00 71.62 121 GLY A O 1
ATOM 998 N N . LEU A 1 122 ? 12.183 1.340 32.022 1.00 76.50 122 LEU A N 1
ATOM 999 C CA . LEU A 1 122 ? 12.891 2.621 31.910 1.00 76.50 122 LEU A CA 1
ATOM 1000 C C . LEU A 1 122 ? 12.013 3.825 32.291 1.00 76.50 122 LEU A C 1
ATOM 1002 O O . LEU A 1 122 ? 12.498 4.953 32.307 1.00 76.50 122 LEU A O 1
ATOM 1006 N N . CYS A 1 123 ? 10.728 3.603 32.572 1.00 68.38 123 CYS A N 1
ATOM 1007 C CA . CYS A 1 123 ? 9.790 4.656 32.928 1.00 68.38 123 CYS A CA 1
ATOM 1008 C C . CYS A 1 123 ? 9.708 4.718 34.462 1.00 68.38 123 CYS A C 1
ATOM 1010 O O . CYS A 1 123 ? 9.350 3.705 35.070 1.00 68.38 123 CYS A O 1
ATOM 1012 N N . PRO A 1 124 ? 10.062 5.847 35.107 1.00 65.75 124 PRO A 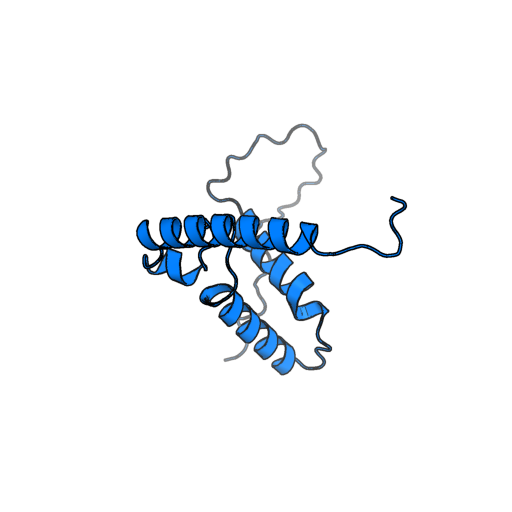N 1
ATOM 1013 C CA . PRO A 1 124 ? 9.871 5.993 36.545 1.00 65.75 124 PRO A CA 1
ATOM 1014 C C . PRO A 1 124 ? 8.378 5.904 36.893 1.00 65.75 124 PRO A C 1
ATOM 1016 O O . PRO A 1 124 ? 7.531 6.293 36.087 1.00 65.75 124 PRO A O 1
ATOM 1019 N N . ALA A 1 125 ? 8.093 5.324 38.063 1.00 62.31 125 ALA A N 1
ATOM 1020 C CA . ALA A 1 125 ? 6.741 5.091 38.574 1.00 62.31 125 ALA A CA 1
ATOM 1021 C C . ALA A 1 125 ? 5.988 6.391 38.883 1.00 62.31 125 ALA A C 1
ATOM 1023 O O . ALA A 1 125 ? 6.648 7.364 39.317 1.00 62.31 125 ALA A O 1
#

Radius of gyration: 22.87 Å; Cα contacts (8 Å, |Δi|>4): 47; chains: 1; bounding box: 42×45×72 Å

Secondary structure (DSSP, 8-state):
---SSS-----S---------S-------SS-THHHHHHHHHHHHHTGGGS---SHHHHHHHHHHHHHHHHHT---GGGTT--HHHHHHT---HHHHHHHHHHHHHHHHHHHHHHHH---TTS--

Sequence (125 aa):
MIEDYVTWRMHIRWAKLKKSWKAAPQIDVEFSNSMIEALFRSLKHRWLFIFSLTTFESVCRAVDEYLTDHNNRIPHYALGGAVPLEVFSGTWTQESQLLLAEASATATFQRIEFNRTQKCGLCPA

Foldseek 3Di:
DPDPPPPPPDPPPPPDDPDDPDDDDPPPDPDDCVVVVVVVVCLVPVFPVVDPQPDPVSSVVSSVVSVCCQQQPAFDVVVLRDRNVCVVVVVCDPVVNVVVVVVVVVVVVVVVVVVVPDDDPPDDD

pLDDT: mean 80.11, std 22.72, range [31.44, 97.88]